Protein AF-X0S056-F1 (afdb_monomer_lite)

pLDDT: mean 90.95, std 8.99, range [48.34, 98.44]

Secondary structure (DSSP, 8-state):
-TGGGT--TT-EEEEEETTEEEEEEE-SSTTS-EEEEETTT--EEEEEETTEEEEEEEEEEEETTEEEEEEEEEEETTEEEEEEE------SPPPPGGGG-HHHHHHHHTT--

Sequence (113 aa):
MLNEVGINTGEVSLTRFEGTIAYLIGEKNEGSARLLVDKELFLPLLLKYGDYRFRFSNYIEFMEHAWYPFQIIYSYKGEIIEEYTVMDIKANLPVDVSLFDIPLIRTQFSKSD

Organism: NCBI:txid412755

Radius of gyration: 17.9 Å; chains: 1; bounding box: 50×27×35 Å

Foldseek 3Di:
DQVVLVFAQVDWDWDADPNAIWIWTRPPDPQAWTWTAGPPLRHTQWTHGHQKIKGFADWDDPDVSDIDGQWIFIGGNRHTDDIHGHDDDDPPDDDDPVVVVPVVVVVVVVPDD

Structure (mmCIF, N/CA/C/O backbone):
data_AF-X0S056-F1
#
_entry.id   AF-X0S056-F1
#
loop_
_atom_site.group_PDB
_atom_site.id
_atom_site.type_symbol
_atom_site.label_atom_id
_atom_site.label_alt_id
_atom_site.label_comp_id
_atom_site.label_asym_id
_atom_site.label_entity_id
_atom_site.label_seq_id
_atom_site.pdbx_PDB_ins_code
_atom_site.Cartn_x
_atom_site.Cartn_y
_atom_site.Cartn_z
_atom_site.occupancy
_atom_site.B_iso_or_equiv
_atom_site.auth_seq_id
_atom_site.auth_comp_id
_atom_site.auth_asym_id
_atom_site.auth_atom_id
_atom_site.pdbx_PDB_model_num
ATOM 1 N N . MET A 1 1 ? 4.419 -11.383 10.257 1.00 72.81 1 MET A N 1
ATOM 2 C CA . MET A 1 1 ? 4.488 -10.204 9.368 1.00 72.81 1 MET A CA 1
ATOM 3 C C . MET A 1 1 ? 3.457 -9.111 9.694 1.00 72.81 1 MET A C 1
ATOM 5 O O . MET A 1 1 ? 3.884 -8.057 10.127 1.00 72.81 1 MET A O 1
ATOM 9 N N . LEU A 1 2 ? 2.126 -9.301 9.580 1.00 83.44 2 LEU A N 1
ATOM 10 C CA . LEU A 1 2 ? 1.151 -8.239 9.960 1.00 83.44 2 LEU A CA 1
ATOM 11 C C . LEU A 1 2 ? 0.900 -8.131 11.477 1.00 83.44 2 LEU A C 1
ATOM 13 O O . LEU A 1 2 ? 0.863 -7.035 12.031 1.00 83.44 2 LEU A O 1
ATOM 17 N N . ASN A 1 3 ? 0.805 -9.267 12.172 1.00 84.00 3 ASN A N 1
ATOM 18 C CA . ASN A 1 3 ? 0.642 -9.281 13.632 1.00 84.00 3 ASN A CA 1
ATOM 19 C C . ASN A 1 3 ? 1.849 -8.646 14.361 1.00 84.00 3 ASN A C 1
ATOM 21 O O . ASN A 1 3 ? 1.687 -8.092 15.443 1.00 84.00 3 ASN A O 1
ATOM 25 N N . GLU A 1 4 ? 3.049 -8.691 13.764 1.00 86.88 4 GLU A N 1
ATOM 26 C CA . GLU A 1 4 ? 4.278 -8.085 14.316 1.00 86.88 4 GLU A CA 1
ATOM 27 C C . GLU A 1 4 ? 4.206 -6.557 14.379 1.00 86.88 4 GLU A C 1
ATOM 29 O O . GLU A 1 4 ? 4.793 -5.954 15.272 1.00 86.88 4 GLU A O 1
ATOM 34 N N . VAL A 1 5 ? 3.443 -5.933 13.477 1.00 85.62 5 VAL A N 1
ATOM 35 C CA . VAL A 1 5 ? 3.175 -4.485 13.492 1.00 85.62 5 VAL A CA 1
ATOM 36 C C . VAL A 1 5 ? 1.864 -4.141 14.215 1.00 85.62 5 VAL A C 1
ATOM 38 O O . VAL A 1 5 ? 1.367 -3.021 14.114 1.00 85.62 5 VAL A O 1
ATOM 41 N N . GLY A 1 6 ? 1.295 -5.096 14.960 1.00 88.44 6 GLY A N 1
ATOM 42 C CA . GLY A 1 6 ? 0.112 -4.900 15.803 1.00 88.44 6 GLY A CA 1
ATOM 43 C C . GLY A 1 6 ? -1.235 -5.002 15.084 1.00 88.44 6 GLY A C 1
ATOM 44 O O . GLY A 1 6 ? -2.258 -4.671 15.680 1.00 88.44 6 GLY A O 1
ATOM 45 N N . ILE A 1 7 ? -1.267 -5.452 13.826 1.00 91.75 7 ILE A N 1
ATOM 46 C CA . ILE A 1 7 ? -2.517 -5.626 13.073 1.00 91.75 7 ILE A CA 1
ATOM 47 C C . ILE A 1 7 ? -3.124 -6.984 13.419 1.00 91.75 7 ILE A C 1
ATOM 49 O O . ILE A 1 7 ? -2.565 -8.017 13.062 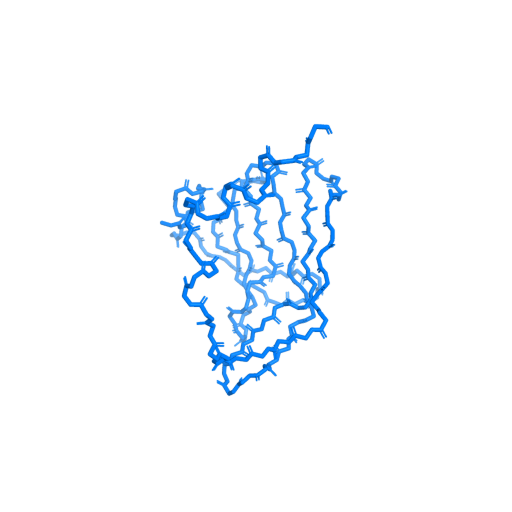1.00 91.75 7 ILE A O 1
ATOM 53 N N . ASN A 1 8 ? -4.280 -6.988 14.087 1.00 90.19 8 ASN A N 1
ATOM 54 C CA . ASN A 1 8 ? -5.014 -8.215 14.394 1.00 90.19 8 ASN A CA 1
ATOM 55 C C . ASN A 1 8 ? -5.745 -8.744 13.150 1.00 90.19 8 ASN A C 1
ATOM 57 O O . ASN A 1 8 ? -6.822 -8.277 12.79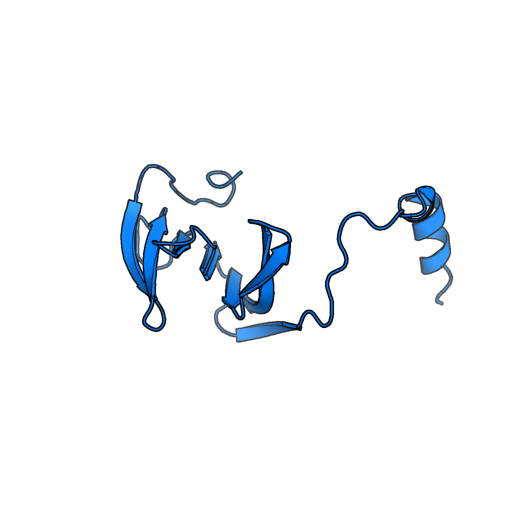8 1.00 90.19 8 ASN A O 1
ATOM 61 N N . THR A 1 9 ? -5.179 -9.761 12.510 1.00 90.56 9 THR A N 1
ATOM 62 C CA . THR A 1 9 ? -5.749 -10.375 11.296 1.00 90.56 9 THR A CA 1
ATOM 63 C C . THR A 1 9 ? -7.048 -11.162 11.519 1.00 90.56 9 THR A C 1
ATOM 65 O O . THR A 1 9 ? -7.720 -11.492 10.545 1.00 90.56 9 THR A O 1
ATOM 68 N N . GLY A 1 10 ? -7.430 -11.445 12.770 1.00 90.00 10 GLY A N 1
ATOM 69 C CA . GLY A 1 10 ? -8.719 -12.064 13.101 1.00 90.00 10 GLY A CA 1
ATOM 70 C C . GLY A 1 10 ? -9.895 -11.081 13.131 1.00 90.00 10 GLY A C 1
ATOM 71 O O . GLY A 1 10 ? -11.046 -11.511 13.164 1.00 90.00 10 GLY A O 1
ATOM 72 N N . GLU A 1 11 ? -9.624 -9.775 13.121 1.00 89.56 11 GLU A N 1
ATOM 73 C CA . GLU A 1 11 ? -10.639 -8.724 13.085 1.00 89.56 11 GLU A CA 1
ATOM 74 C C . GLU A 1 11 ? -10.716 -8.154 11.669 1.00 89.56 11 GLU A C 1
ATOM 76 O O . GLU A 1 11 ? -9.778 -7.521 11.184 1.00 89.56 11 GLU A O 1
ATOM 81 N N . VAL A 1 12 ? -11.828 -8.420 10.984 1.00 93.75 12 VAL A N 1
ATOM 82 C CA . VAL A 1 12 ? -12.059 -7.960 9.612 1.00 93.75 12 VAL A CA 1
ATOM 83 C C . VAL A 1 12 ? -13.468 -7.402 9.496 1.00 93.75 12 VAL A C 1
ATOM 85 O O . VAL A 1 12 ? -14.437 -8.025 9.929 1.00 93.75 12 VAL A O 1
ATOM 88 N N . SER A 1 13 ? -13.592 -6.229 8.887 1.00 94.94 13 SER A N 1
ATOM 89 C CA . SE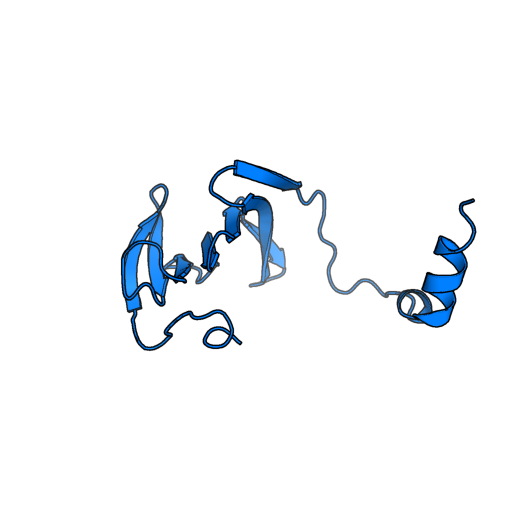R A 1 13 ? -14.877 -5.596 8.590 1.00 94.94 13 SER A CA 1
ATOM 90 C C . SER A 1 13 ? -14.845 -4.900 7.229 1.00 94.94 13 SER A C 1
ATOM 92 O O . SER A 1 13 ? -13.804 -4.825 6.577 1.00 94.94 13 SER A O 1
ATOM 94 N N . LEU A 1 14 ? -15.999 -4.414 6.769 1.00 96.88 14 LEU A N 1
ATOM 95 C CA . LEU A 1 14 ? -16.086 -3.573 5.578 1.00 96.88 14 LEU A CA 1
ATOM 96 C C . LEU A 1 14 ? -16.138 -2.103 5.977 1.00 96.88 14 LEU A C 1
ATOM 98 O O . LEU A 1 14 ? -16.831 -1.724 6.919 1.00 96.88 14 LEU A O 1
ATOM 102 N N . THR A 1 15 ? -15.448 -1.272 5.207 1.00 96.19 15 THR A N 1
ATOM 103 C CA . THR A 1 15 ? -15.460 0.181 5.357 1.00 96.19 15 THR A CA 1
ATOM 104 C C . THR A 1 15 ? -15.481 0.866 3.993 1.00 96.19 15 THR A C 1
ATOM 106 O O . THR A 1 15 ? -15.422 0.218 2.943 1.00 96.19 15 THR A O 1
ATOM 109 N N . ARG A 1 16 ? -15.575 2.195 4.004 1.00 96.75 16 ARG A N 1
ATOM 110 C CA . ARG A 1 16 ? -15.397 3.028 2.818 1.00 96.75 16 ARG A CA 1
ATOM 111 C C . ARG A 1 16 ? -14.235 3.986 3.046 1.00 96.75 16 ARG A C 1
ATOM 113 O O . ARG A 1 16 ? -14.222 4.724 4.027 1.00 96.75 16 ARG A O 1
ATOM 120 N N . PHE A 1 17 ? -13.283 3.993 2.123 1.00 95.75 17 PHE A N 1
ATOM 121 C CA . PHE A 1 17 ? -12.118 4.869 2.153 1.00 95.75 17 PHE A CA 1
ATOM 122 C C . PHE A 1 17 ? -12.017 5.603 0.822 1.00 95.75 17 PHE A C 1
ATOM 124 O O . PHE A 1 17 ? -11.931 4.968 -0.222 1.00 95.75 17 PHE A O 1
ATOM 131 N N . GLU A 1 18 ? -12.103 6.936 0.862 1.00 94.12 18 GLU A N 1
ATOM 132 C CA . GLU A 1 18 ? -11.986 7.806 -0.323 1.00 94.12 18 GLU A CA 1
ATOM 133 C C . GLU A 1 18 ? -12.914 7.404 -1.486 1.00 94.12 18 GLU A C 1
ATOM 135 O O . GLU A 1 18 ? -12.575 7.509 -2.657 1.00 94.12 18 GLU A O 1
ATOM 140 N N . GLY A 1 19 ? -14.120 6.937 -1.150 1.00 94.50 19 GLY A N 1
ATOM 141 C CA . GLY A 1 19 ? -15.116 6.495 -2.128 1.00 94.50 19 GLY A CA 1
ATOM 142 C C . GLY A 1 19 ? -15.042 5.008 -2.490 1.00 94.50 19 GLY A C 1
ATOM 143 O O . GLY A 1 19 ? -16.035 4.485 -2.990 1.00 94.50 19 GLY A O 1
ATOM 144 N N . THR A 1 20 ? -13.970 4.301 -2.138 1.00 96.19 20 THR A N 1
ATOM 145 C CA . THR A 1 20 ? -13.763 2.872 -2.425 1.00 96.19 20 THR A CA 1
ATOM 146 C C . THR A 1 20 ? -14.251 1.985 -1.280 1.00 96.19 20 THR A C 1
ATOM 148 O O . THR A 1 20 ? -14.060 2.314 -0.108 1.00 96.19 20 THR A O 1
ATOM 151 N N . ILE A 1 21 ? -14.900 0.859 -1.599 1.00 98.00 21 ILE A N 1
ATOM 152 C CA . ILE A 1 21 ? -15.261 -0.161 -0.601 1.00 98.00 21 ILE A CA 1
ATOM 153 C C . ILE A 1 21 ? -14.017 -0.996 -0.301 1.00 98.00 21 ILE A C 1
ATOM 155 O O . ILE A 1 21 ? -13.405 -1.542 -1.215 1.00 98.00 21 ILE A O 1
ATOM 159 N N . ALA A 1 22 ? -13.669 -1.114 0.975 1.00 98.25 22 ALA A N 1
ATOM 160 C CA . ALA A 1 22 ? -12.446 -1.772 1.405 1.00 98.25 22 ALA A CA 1
ATOM 161 C C . ALA A 1 22 ? -12.698 -2.744 2.560 1.00 98.25 22 ALA A C 1
ATOM 163 O O . ALA A 1 22 ? -13.564 -2.511 3.408 1.00 98.25 22 ALA A O 1
ATOM 164 N N . TYR A 1 23 ? -11.895 -3.802 2.619 1.00 97.56 23 TYR A N 1
ATOM 165 C CA . TYR A 1 23 ? -11.689 -4.564 3.840 1.00 97.56 23 TYR A CA 1
ATOM 166 C C . TYR A 1 23 ? -10.847 -3.733 4.806 1.00 97.56 23 TYR A C 1
ATOM 168 O O . TYR A 1 23 ? -9.758 -3.279 4.458 1.00 97.56 23 TYR A O 1
ATOM 176 N N . LEU A 1 24 ? -11.351 -3.552 6.021 1.00 96.38 24 LEU A N 1
ATOM 177 C CA . LEU A 1 24 ? -10.593 -3.084 7.170 1.00 96.38 24 LEU A CA 1
ATOM 178 C C . LEU A 1 24 ? -10.109 -4.313 7.934 1.00 96.38 24 LEU A C 1
ATOM 180 O O . LEU A 1 24 ? -10.925 -5.055 8.475 1.00 96.38 24 LEU A O 1
ATOM 184 N N . ILE A 1 25 ? -8.796 -4.527 7.949 1.00 95.94 25 ILE A N 1
ATOM 185 C CA . ILE A 1 25 ? -8.138 -5.634 8.646 1.00 95.94 25 ILE A CA 1
ATOM 186 C C . ILE A 1 25 ? -7.407 -5.062 9.864 1.00 95.94 25 ILE A C 1
ATOM 188 O O . ILE A 1 25 ? -6.564 -4.167 9.725 1.00 95.94 25 ILE A O 1
ATOM 192 N N . GLY A 1 26 ? -7.712 -5.587 11.048 1.00 93.62 26 GLY A N 1
ATOM 193 C CA . GLY A 1 26 ? -7.290 -5.042 12.334 1.00 93.62 26 GLY A CA 1
ATOM 194 C C . GLY A 1 26 ? -8.261 -3.988 12.866 1.00 93.62 26 GLY A C 1
ATOM 195 O O . GLY A 1 26 ? -9.470 -4.122 12.730 1.00 93.62 26 GLY A O 1
ATOM 196 N N . GLU A 1 27 ? -7.707 -2.936 13.472 1.00 84.50 27 GLU A N 1
ATOM 197 C CA . GLU A 1 27 ? -8.445 -1.873 14.165 1.00 84.50 27 GLU A CA 1
ATOM 198 C C . GLU A 1 27 ? -9.397 -2.333 15.282 1.00 84.50 27 GLU A C 1
ATOM 200 O O . GLU A 1 27 ? -10.614 -2.181 15.205 1.00 84.50 27 GLU A O 1
ATOM 205 N N . LYS A 1 28 ? -8.830 -2.810 16.392 1.00 72.19 28 LYS A N 1
ATOM 206 C CA . LYS A 1 28 ? -9.620 -3.161 17.581 1.00 72.19 28 LYS A CA 1
ATOM 207 C C . LYS A 1 28 ? -10.240 -1.945 18.276 1.00 72.19 28 LYS A C 1
ATOM 209 O O . LYS A 1 28 ? -11.322 -2.027 18.845 1.00 72.19 28 LYS A O 1
ATOM 214 N N . ASN A 1 29 ? -9.510 -0.828 18.260 1.00 78.94 29 ASN A N 1
ATOM 215 C CA . ASN A 1 29 ? -9.882 0.456 18.855 1.00 78.94 29 ASN A CA 1
ATOM 216 C C . ASN A 1 29 ? -9.536 1.592 17.886 1.00 78.94 29 ASN A C 1
ATOM 218 O O . ASN A 1 29 ? -8.593 1.460 17.097 1.00 78.94 29 ASN A O 1
ATOM 222 N N . GLU A 1 30 ? -10.226 2.727 17.996 1.00 75.81 30 GLU A N 1
ATOM 223 C CA . GLU A 1 30 ? -9.936 3.907 17.179 1.00 75.81 30 GLU A CA 1
ATOM 224 C C . GLU A 1 30 ? -8.447 4.281 17.262 1.00 75.81 30 GLU A C 1
ATOM 226 O O . GLU A 1 30 ? -7.861 4.407 18.338 1.00 75.81 30 GLU A O 1
ATOM 231 N N . GLY A 1 31 ? -7.811 4.401 16.097 1.00 75.31 31 GLY A N 1
ATOM 232 C CA . GLY A 1 31 ? -6.404 4.784 15.995 1.00 75.31 31 GLY A CA 1
ATOM 233 C C . GLY A 1 31 ? -5.389 3.644 16.109 1.00 75.31 31 GLY A C 1
ATOM 234 O O . GLY A 1 31 ? -4.205 3.901 15.888 1.00 75.31 31 GLY A O 1
ATOM 235 N N . SER A 1 32 ? -5.822 2.409 16.376 1.00 86.31 32 SER A N 1
ATOM 236 C CA . SER A 1 32 ? -4.940 1.234 16.387 1.00 86.31 32 SER A CA 1
ATOM 237 C C . SER A 1 32 ? -4.447 0.833 14.988 1.00 86.31 32 SER A C 1
ATOM 239 O O . SER A 1 32 ? -4.871 1.382 13.965 1.00 86.31 32 SER A O 1
ATOM 241 N N . ALA A 1 33 ? -3.481 -0.091 14.950 1.00 94.44 33 ALA A N 1
ATOM 242 C CA . ALA A 1 33 ? -2.874 -0.535 13.706 1.00 94.44 33 ALA A CA 1
ATOM 243 C C . ALA A 1 33 ? -3.899 -1.238 12.805 1.00 94.44 33 ALA A C 1
ATOM 245 O O . ALA A 1 33 ? -4.705 -2.055 13.265 1.00 94.44 33 ALA A O 1
ATOM 246 N N . ARG A 1 34 ? -3.860 -0.911 11.514 1.00 95.88 34 ARG A N 1
ATOM 247 C CA . ARG A 1 34 ? -4.824 -1.393 10.528 1.00 95.88 34 ARG A CA 1
ATOM 248 C C . ARG A 1 34 ? -4.275 -1.370 9.114 1.00 95.88 34 ARG A C 1
ATOM 250 O O . ARG A 1 34 ? -3.438 -0.531 8.768 1.00 95.88 34 ARG A O 1
ATOM 257 N N . LEU A 1 35 ? -4.825 -2.251 8.293 1.00 97.12 35 LEU A N 1
ATOM 258 C CA . LEU A 1 35 ? -4.621 -2.293 6.855 1.00 97.12 35 LEU A CA 1
ATOM 259 C C . LEU A 1 35 ? -5.982 -2.175 6.167 1.00 97.12 35 LEU A C 1
ATOM 261 O O . LEU A 1 35 ? -6.895 -2.944 6.462 1.00 97.12 35 LEU A O 1
ATOM 265 N N . LEU A 1 36 ? -6.109 -1.214 5.257 1.00 97.50 36 LEU A N 1
ATOM 266 C CA . LEU A 1 36 ? -7.229 -1.147 4.329 1.00 97.50 36 LEU A CA 1
ATOM 267 C C . LEU A 1 36 ? -6.820 -1.784 3.013 1.00 97.50 36 LEU A C 1
ATOM 269 O O . LEU A 1 36 ? -5.762 -1.455 2.475 1.00 97.50 36 LEU A O 1
ATOM 273 N N . VAL A 1 37 ? -7.678 -2.650 2.493 1.00 97.88 37 VAL A N 1
ATOM 274 C CA . VAL A 1 37 ? -7.471 -3.357 1.231 1.00 97.88 37 VAL A CA 1
ATOM 275 C C . VAL A 1 37 ? -8.706 -3.172 0.362 1.00 97.88 37 VAL A C 1
ATOM 277 O O . VAL A 1 37 ? -9.818 -3.390 0.836 1.00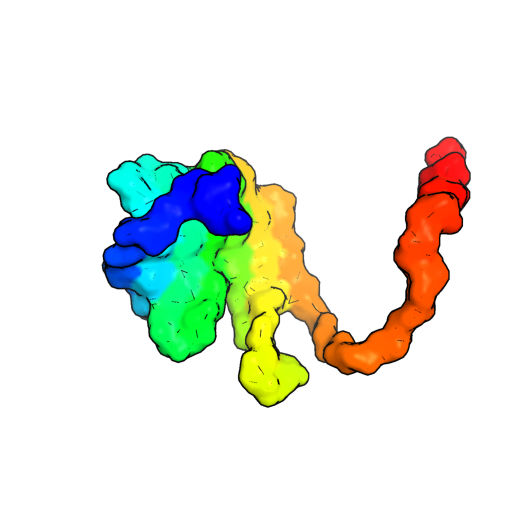 97.88 37 VAL A O 1
ATOM 280 N N . ASP A 1 38 ? -8.528 -2.771 -0.892 1.00 97.81 38 ASP A N 1
ATOM 281 C CA . ASP A 1 38 ? -9.602 -2.710 -1.883 1.00 97.81 38 ASP A CA 1
ATOM 282 C C . ASP A 1 38 ? -10.357 -4.047 -1.947 1.00 97.81 38 ASP A C 1
ATOM 284 O O . ASP A 1 38 ? -9.745 -5.117 -1.963 1.00 97.81 38 ASP A O 1
ATOM 288 N N . LYS A 1 39 ? -11.693 -3.998 -1.946 1.00 97.62 39 LYS A N 1
ATOM 289 C CA . LYS A 1 39 ? -12.516 -5.211 -1.884 1.00 97.62 39 LYS A CA 1
ATOM 290 C C . LYS A 1 39 ? -12.469 -6.047 -3.170 1.00 97.62 39 LYS A C 1
ATOM 292 O O . LYS A 1 39 ? -12.665 -7.259 -3.094 1.00 97.62 39 LYS A O 1
ATOM 297 N N . GLU A 1 40 ? -12.275 -5.415 -4.321 1.00 95.38 40 GLU A N 1
ATOM 298 C CA . GLU A 1 40 ? -12.407 -6.047 -5.636 1.00 95.38 40 GLU A CA 1
ATOM 299 C C . GLU A 1 40 ? -11.056 -6.558 -6.153 1.00 95.38 40 GLU A C 1
ATOM 301 O O . GLU A 1 40 ? -10.958 -7.691 -6.618 1.00 95.38 40 GLU A O 1
ATOM 306 N N . LEU A 1 41 ? -10.004 -5.744 -6.033 1.00 94.56 41 LEU A N 1
ATOM 307 C CA . LEU A 1 41 ? -8.660 -6.037 -6.542 1.00 94.56 41 LEU A CA 1
ATOM 308 C C . LEU A 1 41 ? -7.684 -6.504 -5.457 1.00 94.56 41 LEU A C 1
ATOM 310 O O . LEU A 1 41 ? -6.556 -6.877 -5.769 1.00 94.56 41 LEU A O 1
ATOM 314 N N . PHE A 1 42 ? -8.090 -6.477 -4.185 1.00 95.44 42 PHE A N 1
ATOM 315 C CA . PHE A 1 42 ? -7.247 -6.848 -3.045 1.00 95.44 42 PHE A CA 1
ATOM 316 C C . PHE A 1 42 ? -5.943 -6.029 -2.934 1.00 95.44 42 PHE A C 1
ATOM 318 O O . PHE A 1 42 ? -4.941 -6.495 -2.388 1.00 95.44 42 PHE A O 1
ATOM 325 N N . LEU A 1 43 ? -5.954 -4.784 -3.424 1.00 96.94 43 LEU A N 1
ATOM 326 C CA . LEU A 1 43 ? -4.807 -3.873 -3.388 1.00 96.94 43 LEU A CA 1
ATOM 327 C C . LEU A 1 43 ? -4.784 -3.082 -2.074 1.00 96.94 43 LEU A C 1
ATOM 329 O O . LEU A 1 43 ? -5.835 -2.609 -1.635 1.00 96.94 43 LEU A O 1
ATOM 333 N N . PRO A 1 44 ? -3.623 -2.903 -1.422 1.00 97.12 44 PRO A N 1
ATOM 334 C CA . PRO A 1 44 ? -3.559 -2.109 -0.204 1.00 97.12 44 PRO A CA 1
ATOM 335 C C . PRO A 1 44 ? -3.889 -0.643 -0.510 1.00 97.12 44 PRO A C 1
ATOM 337 O O . PRO A 1 44 ? -3.411 -0.075 -1.474 1.00 97.12 44 PRO A O 1
ATOM 340 N N . LEU A 1 45 ? -4.706 -0.003 0.317 1.00 98.25 45 LEU A N 1
ATOM 341 C CA . LEU A 1 45 ? -5.072 1.413 0.158 1.00 98.25 45 LEU A CA 1
ATOM 342 C C . LEU A 1 45 ? -4.433 2.272 1.248 1.00 98.25 45 LEU A C 1
ATOM 344 O O . LEU A 1 45 ? -4.023 3.412 1.026 1.00 98.25 45 LEU A O 1
ATOM 348 N N . LEU A 1 46 ? -4.337 1.708 2.452 1.00 97.38 46 LEU A N 1
ATOM 349 C CA . LEU A 1 46 ? -3.826 2.394 3.626 1.00 97.38 46 LEU A CA 1
ATOM 350 C C . LEU A 1 46 ? -3.203 1.394 4.591 1.00 97.38 46 LEU A C 1
ATOM 352 O O . LEU A 1 46 ? -3.877 0.468 5.030 1.00 97.38 46 LEU A O 1
ATOM 356 N N . LEU A 1 47 ? -1.975 1.654 5.018 1.00 96.62 47 LEU A N 1
ATOM 357 C CA . LEU A 1 47 ? -1.373 1.022 6.185 1.00 96.62 47 LEU A CA 1
ATOM 358 C C . LEU A 1 47 ? -1.199 2.077 7.279 1.00 96.62 47 LEU A C 1
ATOM 360 O O . LEU A 1 47 ? -0.636 3.143 7.036 1.00 96.62 47 LEU A O 1
ATOM 364 N N . LYS A 1 48 ? -1.673 1.788 8.490 1.00 95.00 48 LYS A N 1
ATOM 365 C CA . LYS A 1 48 ? -1.420 2.608 9.679 1.00 95.00 48 LYS A CA 1
ATOM 366 C C . LYS A 1 48 ? -0.932 1.713 10.809 1.00 95.00 48 LYS A C 1
ATOM 368 O O . LYS A 1 48 ? -1.562 0.699 11.088 1.00 95.00 48 LYS A O 1
ATOM 373 N N . TYR A 1 49 ? 0.143 2.103 11.482 1.00 92.38 49 TYR A N 1
ATOM 374 C CA . TYR A 1 49 ? 0.600 1.465 12.716 1.00 92.38 49 TYR A CA 1
ATOM 375 C C . TYR A 1 49 ? 1.320 2.498 13.586 1.00 92.38 49 TYR A C 1
ATOM 377 O O . TYR A 1 49 ? 2.182 3.238 13.113 1.00 92.38 49 TYR A O 1
ATOM 385 N N . GLY A 1 50 ? 0.933 2.585 14.860 1.00 89.88 50 GLY A N 1
ATOM 386 C 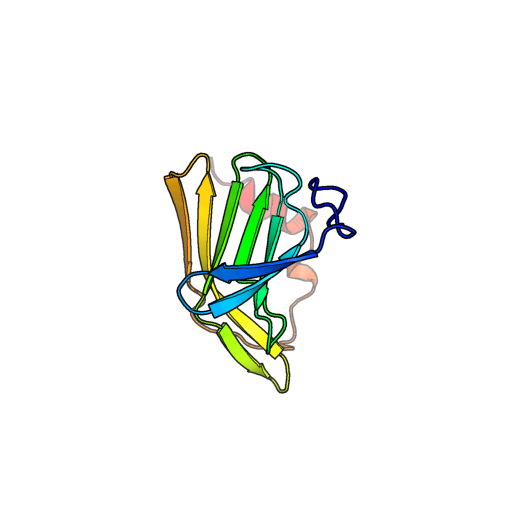CA . GLY A 1 50 ? 1.357 3.689 15.723 1.00 89.88 50 GLY A CA 1
ATOM 387 C C . GLY A 1 50 ? 1.068 5.051 15.078 1.00 89.88 50 GLY A C 1
ATOM 388 O O . GLY A 1 50 ? -0.036 5.294 14.583 1.00 89.88 50 GLY A O 1
ATOM 389 N N . ASP A 1 51 ? 2.088 5.906 15.042 1.00 93.00 51 ASP A N 1
ATOM 390 C CA . ASP A 1 51 ? 2.029 7.244 14.441 1.00 93.00 51 ASP A CA 1
ATOM 391 C C . ASP A 1 51 ? 2.304 7.259 12.927 1.00 93.00 51 ASP A C 1
ATOM 393 O O . ASP A 1 51 ? 2.207 8.316 12.299 1.00 93.00 51 ASP A O 1
ATOM 397 N N . TYR A 1 52 ? 2.658 6.113 12.343 1.00 94.44 52 TYR A N 1
ATOM 398 C CA . TYR A 1 52 ? 3.033 5.988 10.938 1.00 94.44 52 TYR A CA 1
ATOM 399 C C . TYR A 1 52 ? 1.814 5.688 10.068 1.00 94.44 52 TYR A C 1
ATOM 401 O O . TYR A 1 52 ? 0.954 4.870 10.419 1.00 94.44 52 TYR A O 1
ATOM 409 N N . ARG A 1 53 ? 1.760 6.326 8.898 1.00 96.25 53 ARG A N 1
ATOM 410 C CA . ARG A 1 53 ? 0.705 6.143 7.902 1.00 96.25 53 ARG A CA 1
ATOM 411 C C . ARG A 1 53 ? 1.303 6.091 6.499 1.00 96.25 53 ARG A C 1
ATOM 413 O O . ARG A 1 53 ? 2.057 6.979 6.127 1.00 96.25 53 ARG A O 1
ATOM 420 N N . PHE A 1 54 ? 0.895 5.100 5.715 1.00 97.62 54 PHE A N 1
ATOM 421 C CA . PHE A 1 54 ? 1.237 4.949 4.303 1.00 97.62 54 PHE A CA 1
ATOM 422 C C . PHE A 1 54 ? -0.053 4.855 3.499 1.00 97.62 54 PHE A C 1
ATOM 424 O O . PHE A 1 54 ? -0.844 3.934 3.709 1.00 97.62 54 PHE A O 1
ATOM 431 N N . ARG A 1 55 ? -0.297 5.823 2.618 1.00 98.19 55 ARG A N 1
ATOM 432 C CA . ARG A 1 55 ? -1.422 5.809 1.673 1.00 98.19 55 ARG A CA 1
ATOM 433 C C . ARG A 1 55 ? -0.895 5.415 0.304 1.00 98.19 55 ARG A C 1
ATOM 435 O O . ARG A 1 55 ? 0.081 6.004 -0.148 1.00 98.19 55 ARG A O 1
ATOM 442 N N . PHE A 1 56 ? -1.559 4.462 -0.332 1.00 98.38 56 PHE A N 1
ATOM 443 C CA . PHE A 1 56 ? -1.192 3.955 -1.648 1.00 98.38 56 PHE A CA 1
ATOM 444 C C . PHE A 1 56 ? -2.272 4.352 -2.653 1.00 98.38 56 PHE A C 1
ATOM 446 O O . PHE A 1 56 ? -3.461 4.133 -2.413 1.00 98.38 56 PHE A O 1
ATOM 453 N N . SER A 1 57 ? -1.872 4.957 -3.765 1.00 97.62 57 SER A N 1
ATOM 454 C CA . SER A 1 57 ? -2.791 5.421 -4.805 1.00 97.62 57 SER A CA 1
ATOM 455 C C . SER A 1 57 ? -2.177 5.296 -6.197 1.00 97.62 57 SER A C 1
ATOM 457 O O . SER A 1 57 ? -1.005 4.950 -6.358 1.00 97.62 57 SER A O 1
ATOM 459 N N . ASN A 1 58 ? -2.999 5.566 -7.216 1.00 96.31 58 ASN A N 1
ATOM 460 C CA . ASN A 1 58 ? -2.624 5.507 -8.631 1.00 96.31 58 ASN A CA 1
ATOM 461 C C . ASN A 1 58 ? -2.040 4.143 -9.009 1.00 96.31 58 ASN A C 1
ATOM 463 O O . ASN A 1 58 ? -0.930 4.037 -9.520 1.00 96.31 58 ASN A O 1
ATOM 467 N N . TYR A 1 59 ? -2.780 3.084 -8.697 1.00 96.50 59 TYR A N 1
ATOM 468 C CA . TYR A 1 59 ? -2.390 1.735 -9.069 1.00 96.50 59 TYR A CA 1
ATOM 469 C C . TYR A 1 59 ? -2.379 1.566 -10.588 1.00 96.50 59 TYR A C 1
ATOM 471 O O . TYR A 1 59 ? -3.351 1.909 -11.259 1.00 96.50 59 TYR A O 1
ATOM 479 N N . ILE A 1 60 ? -1.287 1.010 -11.107 1.00 95.38 60 ILE A N 1
ATOM 480 C CA . ILE A 1 60 ? -1.142 0.649 -12.518 1.00 95.38 60 ILE A CA 1
ATOM 481 C C . ILE A 1 60 ? -0.815 -0.838 -12.602 1.00 95.38 60 ILE A C 1
ATOM 483 O O . ILE A 1 60 ? 0.055 -1.336 -11.881 1.00 95.38 60 ILE A O 1
ATOM 487 N N . GLU A 1 61 ? -1.520 -1.536 -13.486 1.00 94.25 61 GLU A N 1
ATOM 488 C CA . GLU A 1 61 ? -1.171 -2.889 -13.901 1.00 94.25 61 GLU A CA 1
ATOM 489 C C . GLU A 1 61 ? -0.030 -2.809 -14.921 1.00 94.25 61 GLU A C 1
ATOM 491 O O . GLU A 1 61 ? -0.202 -2.261 -16.010 1.00 94.25 61 GLU A O 1
ATOM 496 N N . PHE A 1 62 ? 1.157 -3.292 -14.554 1.00 89.69 62 PHE A N 1
ATOM 497 C CA . PHE A 1 62 ? 2.364 -3.197 -15.394 1.00 89.69 62 PHE A CA 1
ATOM 498 C C . PHE A 1 62 ? 2.793 -4.553 -15.982 1.00 89.69 62 PHE A C 1
ATOM 500 O O . PHE A 1 62 ? 3.636 -4.606 -16.876 1.00 89.69 62 PHE A O 1
ATOM 507 N N . MET A 1 63 ? 2.198 -5.647 -15.504 1.00 89.56 63 MET A N 1
ATOM 508 C CA . MET A 1 63 ? 2.201 -6.977 -16.120 1.00 89.56 63 MET A CA 1
ATOM 509 C C . MET A 1 63 ? 0.852 -7.642 -15.851 1.00 89.56 63 MET A C 1
ATOM 511 O O . MET A 1 63 ? 0.122 -7.198 -14.969 1.00 89.56 63 MET A O 1
ATOM 515 N N . GLU A 1 64 ? 0.550 -8.731 -16.558 1.00 89.69 64 GLU A N 1
ATOM 516 C CA . GLU A 1 64 ? -0.654 -9.528 -16.313 1.00 89.69 64 GLU A CA 1
ATOM 517 C C . GLU A 1 64 ? -0.773 -9.897 -14.824 1.00 89.69 64 GLU A C 1
ATOM 519 O O . GLU A 1 64 ? 0.089 -10.583 -14.267 1.00 89.69 64 GLU A O 1
ATOM 524 N N . HIS A 1 65 ? -1.828 -9.391 -14.179 1.00 86.44 65 HIS A N 1
ATOM 525 C CA . HIS A 1 65 ? -2.142 -9.585 -12.763 1.00 86.44 65 HIS A CA 1
ATOM 526 C C . HIS A 1 65 ? -1.130 -8.995 -11.766 1.00 86.44 65 HIS A C 1
ATOM 528 O O . HIS A 1 65 ? -1.159 -9.342 -10.583 1.00 86.44 65 HIS A O 1
ATOM 534 N N . ALA A 1 66 ? -0.269 -8.071 -12.201 1.00 90.75 66 ALA A N 1
ATOM 535 C CA . ALA A 1 66 ? 0.694 -7.390 -11.340 1.00 90.75 66 ALA A CA 1
ATOM 536 C C . ALA A 1 66 ? 0.408 -5.887 -11.267 1.00 90.75 66 ALA A C 1
ATOM 538 O O . ALA A 1 66 ? 0.619 -5.139 -12.223 1.00 90.75 66 ALA A O 1
ATOM 539 N N . TRP A 1 67 ? -0.020 -5.447 -10.087 1.00 95.19 67 TRP A N 1
ATOM 540 C CA . TRP A 1 67 ? -0.379 -4.064 -9.796 1.00 95.19 67 TRP A CA 1
ATOM 541 C C . TRP A 1 67 ? 0.635 -3.424 -8.853 1.00 95.19 67 TRP A C 1
ATOM 543 O O . TRP A 1 67 ? 1.075 -4.051 -7.888 1.00 95.19 67 TRP A O 1
ATOM 553 N N . TYR A 1 68 ? 0.969 -2.157 -9.093 1.00 95.94 68 TYR A N 1
ATOM 554 C CA . TYR A 1 68 ? 1.850 -1.386 -8.214 1.00 95.94 68 TYR A CA 1
ATOM 555 C C . TYR A 1 68 ? 1.320 0.039 -8.009 1.00 95.94 68 TYR A C 1
ATOM 557 O O . TYR A 1 68 ? 0.820 0.628 -8.971 1.00 95.94 68 TYR A O 1
ATOM 565 N N . PRO A 1 69 ? 1.409 0.613 -6.7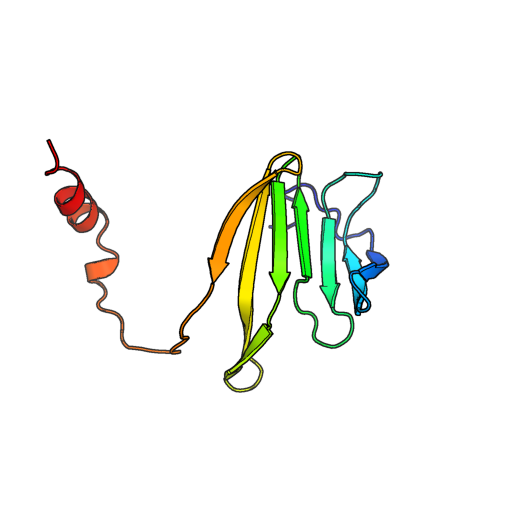93 1.00 97.38 69 PRO A N 1
ATOM 566 C CA . PRO A 1 69 ? 0.999 1.992 -6.560 1.00 97.38 69 PRO A CA 1
ATOM 567 C C . PRO A 1 69 ? 2.034 2.963 -7.126 1.00 97.38 69 PRO A C 1
ATOM 569 O O . PRO A 1 69 ? 3.204 2.919 -6.748 1.00 97.38 69 PRO A O 1
ATOM 572 N N . PHE A 1 70 ? 1.611 3.879 -7.996 1.00 97.69 70 PHE A N 1
ATOM 573 C CA . PHE A 1 70 ? 2.505 4.913 -8.523 1.00 97.69 70 PHE A CA 1
ATOM 574 C C . PHE A 1 70 ? 2.623 6.128 -7.609 1.00 97.69 70 PHE A C 1
ATOM 576 O O . PHE A 1 70 ? 3.468 6.986 -7.850 1.00 97.69 70 PHE A O 1
ATOM 583 N N . GLN A 1 71 ? 1.814 6.201 -6.554 1.00 98.12 71 GLN A N 1
ATOM 584 C CA . GLN A 1 71 ? 1.914 7.237 -5.541 1.00 98.12 71 GLN A CA 1
ATOM 585 C C . GLN A 1 71 ? 1.844 6.612 -4.147 1.00 98.12 71 GLN A C 1
ATOM 587 O O . GLN A 1 71 ? 0.921 5.853 -3.838 1.00 98.12 71 GLN A O 1
ATOM 592 N N . ILE A 1 72 ? 2.822 6.943 -3.304 1.00 98.44 72 ILE A N 1
ATOM 593 C CA . ILE A 1 72 ? 2.848 6.553 -1.894 1.00 98.44 72 ILE A CA 1
ATOM 594 C C . ILE A 1 72 ? 3.072 7.806 -1.058 1.00 98.44 72 ILE A C 1
ATOM 596 O O . ILE A 1 72 ? 4.100 8.465 -1.184 1.00 98.44 72 ILE A O 1
ATOM 600 N N . ILE A 1 73 ? 2.118 8.125 -0.188 1.00 98.44 73 ILE A N 1
ATOM 601 C CA . ILE A 1 73 ? 2.254 9.223 0.773 1.00 98.44 73 ILE A CA 1
ATOM 602 C C . ILE A 1 73 ? 2.584 8.621 2.128 1.00 98.44 73 ILE A C 1
ATOM 604 O O . ILE A 1 73 ? 1.792 7.848 2.679 1.00 98.44 73 ILE A O 1
ATOM 608 N N . TYR A 1 74 ? 3.738 9.002 2.663 1.00 97.94 74 TYR A N 1
ATOM 609 C CA . TYR A 1 74 ? 4.169 8.663 4.005 1.00 97.94 74 TYR A CA 1
ATOM 610 C C . TYR A 1 74 ? 3.915 9.842 4.949 1.00 97.94 74 TYR A C 1
ATOM 612 O O . TYR A 1 74 ? 4.336 10.975 4.706 1.00 97.94 74 TYR A O 1
ATOM 620 N N . SER A 1 75 ? 3.212 9.574 6.046 1.00 98.19 75 SER A N 1
ATOM 621 C CA . SER A 1 75 ? 2.922 10.560 7.082 1.00 98.19 75 SER A CA 1
ATOM 622 C C . SER A 1 75 ? 3.295 10.042 8.467 1.00 98.19 75 SER A C 1
ATOM 624 O O . SER A 1 75 ? 3.101 8.864 8.777 1.00 98.19 75 SER A O 1
ATOM 626 N N . TYR A 1 76 ? 3.764 10.947 9.322 1.00 96.69 76 TYR A N 1
ATOM 627 C CA . TYR A 1 76 ? 4.084 10.687 10.721 1.00 96.69 76 TYR A CA 1
ATOM 628 C C . TYR A 1 76 ? 3.360 11.701 11.602 1.00 96.69 76 TYR A C 1
ATOM 630 O O . TYR A 1 76 ? 3.442 12.903 11.367 1.00 96.69 76 TYR A O 1
ATOM 638 N N . LYS A 1 77 ? 2.610 11.219 12.600 1.00 95.19 77 LYS A N 1
ATOM 639 C CA . LYS A 1 77 ? 1.777 12.065 13.482 1.00 95.19 77 LYS A CA 1
ATOM 640 C C . LYS A 1 77 ? 0.809 12.988 12.724 1.00 95.19 77 LYS A C 1
ATOM 642 O O . LYS A 1 77 ? 0.472 14.067 13.194 1.00 95.19 77 LYS A O 1
ATOM 647 N N . GLY A 1 78 ? 0.336 12.534 11.563 1.00 92.31 78 GLY A N 1
ATOM 648 C CA . GLY A 1 78 ? -0.612 13.268 10.719 1.00 92.31 78 GLY A CA 1
ATOM 649 C C . GLY A 1 78 ? 0.028 14.221 9.709 1.00 92.31 78 GLY A C 1
ATOM 650 O O . GLY A 1 78 ? -0.650 14.598 8.758 1.00 92.31 78 GLY A O 1
ATOM 651 N N . GLU A 1 79 ? 1.316 14.529 9.849 1.00 97.38 79 GLU A N 1
ATOM 652 C CA . GLU A 1 79 ? 2.057 15.377 8.914 1.00 97.38 79 GLU A CA 1
ATOM 653 C C . GLU A 1 79 ? 2.628 14.540 7.770 1.00 97.38 79 GLU A C 1
ATOM 655 O O . GLU A 1 79 ? 3.185 13.464 8.001 1.00 97.38 79 GLU A O 1
ATOM 660 N N . ILE A 1 80 ? 2.498 15.022 6.532 1.00 97.94 80 ILE A N 1
ATOM 661 C CA . ILE A 1 80 ? 3.133 14.388 5.371 1.00 97.94 80 ILE A CA 1
ATOM 662 C C . ILE A 1 80 ? 4.637 14.635 5.463 1.00 97.94 80 ILE A C 1
ATOM 664 O O . ILE A 1 80 ? 5.079 15.780 5.490 1.00 97.94 80 ILE A O 1
ATOM 668 N N . ILE A 1 81 ? 5.406 13.550 5.513 1.00 98.31 81 ILE A N 1
ATOM 669 C CA . ILE A 1 81 ? 6.867 13.602 5.597 1.00 98.31 81 ILE A CA 1
ATOM 670 C C . ILE A 1 81 ? 7.461 13.437 4.205 1.00 98.31 81 ILE A C 1
ATOM 672 O O . ILE A 1 81 ? 8.337 14.203 3.815 1.00 98.31 81 ILE A O 1
ATOM 676 N N . GLU A 1 82 ? 6.958 12.463 3.445 1.00 97.88 82 GLU A N 1
ATOM 677 C CA . GLU A 1 82 ? 7.457 12.142 2.110 1.00 97.88 82 GLU A CA 1
ATOM 678 C C . GLU A 1 82 ? 6.310 11.769 1.174 1.00 97.88 82 GLU A C 1
ATOM 680 O O . GLU A 1 82 ? 5.318 11.146 1.566 1.00 97.88 82 GLU A O 1
ATOM 685 N N . GLU A 1 83 ? 6.492 12.118 -0.094 1.00 98.25 83 GLU A N 1
ATOM 686 C CA . GLU A 1 83 ? 5.666 11.660 -1.197 1.00 98.25 83 GLU A CA 1
ATOM 687 C C . GLU A 1 83 ? 6.566 10.984 -2.228 1.00 98.25 83 GLU A C 1
ATOM 689 O O . GLU A 1 83 ? 7.541 11.562 -2.709 1.00 98.25 83 GLU A O 1
ATOM 694 N N . TYR A 1 84 ? 6.233 9.741 -2.553 1.00 97.69 84 TYR A N 1
ATOM 695 C CA . TYR A 1 84 ? 6.933 8.944 -3.543 1.00 97.69 84 TYR A CA 1
ATOM 696 C C . TYR A 1 84 ? 6.072 8.840 -4.791 1.00 97.69 84 TYR A C 1
ATOM 698 O O . TYR A 1 84 ? 4.946 8.344 -4.725 1.00 97.69 84 TYR A O 1
ATOM 706 N N . THR A 1 85 ? 6.639 9.244 -5.925 1.00 97.88 85 THR A N 1
ATOM 707 C CA . THR A 1 85 ? 6.016 9.096 -7.240 1.00 97.88 85 THR A CA 1
ATOM 708 C C . THR A 1 85 ? 6.864 8.170 -8.091 1.00 97.88 85 THR A C 1
ATOM 710 O O . THR A 1 85 ? 8.040 8.436 -8.346 1.00 97.88 85 THR A O 1
ATOM 713 N N . VAL A 1 86 ? 6.266 7.070 -8.531 1.00 96.44 86 VAL A N 1
ATOM 714 C CA . VAL A 1 86 ? 6.903 6.146 -9.466 1.00 96.44 86 VAL A CA 1
ATOM 715 C C . VAL A 1 86 ? 6.788 6.723 -10.869 1.00 96.44 86 VAL A C 1
ATOM 717 O O . VAL A 1 86 ? 5.704 7.103 -11.304 1.00 96.44 86 VAL A O 1
ATOM 720 N N . MET A 1 87 ? 7.912 6.777 -11.578 1.00 95.88 87 MET A N 1
ATOM 721 C CA . MET A 1 87 ? 7.958 7.300 -12.946 1.00 95.88 87 MET A CA 1
ATOM 722 C C . MET A 1 87 ? 7.827 6.198 -13.996 1.00 95.88 87 MET A C 1
ATOM 724 O O . MET A 1 87 ? 7.221 6.414 -15.040 1.00 95.88 87 MET A O 1
ATOM 728 N N . ASP A 1 88 ? 8.409 5.029 -13.730 1.00 92.38 88 ASP A N 1
ATOM 729 C CA . ASP A 1 88 ? 8.419 3.887 -14.641 1.00 92.38 88 ASP A CA 1
ATOM 730 C C . ASP A 1 88 ? 8.674 2.594 -13.855 1.00 92.38 88 ASP A C 1
ATOM 732 O O . ASP A 1 88 ? 9.373 2.608 -12.837 1.00 92.38 88 ASP A O 1
ATOM 736 N N . ILE A 1 89 ? 8.128 1.478 -14.339 1.00 92.12 89 ILE A N 1
ATOM 737 C CA . ILE A 1 89 ? 8.370 0.140 -13.794 1.00 92.12 89 ILE A CA 1
ATOM 738 C C . ILE A 1 89 ? 8.740 -0.789 -14.939 1.00 92.12 89 ILE A C 1
ATOM 740 O O . ILE A 1 89 ? 7.981 -0.983 -15.885 1.00 92.12 89 ILE A O 1
ATOM 744 N N . LYS A 1 90 ? 9.899 -1.434 -14.804 1.00 90.38 90 LYS A N 1
ATOM 745 C CA . LYS A 1 90 ? 10.353 -2.485 -15.712 1.00 90.38 90 LYS A CA 1
ATOM 746 C C . LYS A 1 90 ? 10.557 -3.764 -14.924 1.00 90.38 90 LYS A C 1
ATOM 748 O O . LYS A 1 90 ? 11.373 -3.815 -14.007 1.00 90.38 90 LYS A O 1
ATOM 753 N N . ALA A 1 91 ? 9.809 -4.793 -15.289 1.00 88.50 91 ALA A N 1
ATOM 754 C CA . ALA A 1 91 ? 9.906 -6.088 -14.646 1.00 88.50 91 ALA A CA 1
ATOM 755 C C . ALA A 1 91 ? 11.032 -6.933 -15.242 1.00 88.50 91 ALA A C 1
ATOM 757 O O . ALA A 1 91 ? 11.317 -6.848 -16.436 1.00 88.50 91 ALA A O 1
ATOM 758 N N . ASN A 1 92 ? 11.620 -7.795 -14.411 1.00 86.62 92 ASN A N 1
ATOM 759 C CA . ASN A 1 92 ? 12.561 -8.838 -14.830 1.00 86.62 92 ASN A CA 1
ATOM 760 C C . ASN A 1 92 ? 13.757 -8.325 -15.651 1.00 86.62 92 ASN A C 1
ATOM 762 O O . ASN A 1 92 ? 14.293 -9.050 -16.491 1.00 86.62 92 ASN A O 1
ATOM 766 N N . LEU A 1 93 ? 14.188 -7.081 -15.415 1.00 89.31 93 LEU A N 1
ATOM 767 C CA . LEU A 1 93 ? 15.447 -6.605 -15.973 1.00 89.31 93 LEU A CA 1
ATOM 768 C C . LEU A 1 93 ? 16.599 -7.405 -15.356 1.00 89.31 93 LEU A C 1
ATOM 770 O O . LEU A 1 93 ? 16.599 -7.619 -14.142 1.00 89.31 93 LEU A O 1
ATOM 774 N N . PRO A 1 94 ? 17.592 -7.832 -16.151 1.00 91.06 94 PRO A N 1
ATOM 775 C CA . PRO A 1 94 ? 18.809 -8.390 -15.589 1.00 91.06 94 PRO A CA 1
ATOM 776 C C . PRO A 1 94 ? 19.477 -7.318 -14.723 1.00 91.06 94 PRO A C 1
ATOM 778 O O . PRO A 1 94 ? 19.807 -6.234 -15.203 1.00 91.06 94 PRO A O 1
ATOM 781 N N . VAL A 1 95 ? 19.644 -7.620 -13.438 1.00 88.31 95 VAL A N 1
ATOM 782 C CA . VAL A 1 95 ? 20.319 -6.744 -12.480 1.00 88.31 95 VAL A CA 1
ATOM 783 C C . VAL A 1 95 ? 21.718 -7.294 -12.242 1.00 88.31 95 VAL A C 1
ATOM 785 O O . VAL A 1 95 ? 21.884 -8.491 -12.006 1.00 88.31 95 VAL A O 1
ATOM 788 N N . ASP A 1 96 ? 22.724 -6.426 -12.312 1.00 89.69 96 ASP A N 1
ATOM 789 C CA . ASP A 1 96 ? 24.086 -6.791 -11.938 1.00 89.69 96 ASP A CA 1
ATOM 790 C C . ASP A 1 96 ? 24.130 -7.119 -10.438 1.00 89.69 96 ASP A C 1
ATOM 792 O O . ASP A 1 96 ? 23.807 -6.285 -9.591 1.00 89.69 96 ASP A O 1
ATOM 796 N N . VAL A 1 97 ? 24.525 -8.350 -10.106 1.00 88.19 97 VAL A N 1
ATOM 797 C CA . VAL A 1 97 ? 24.583 -8.844 -8.724 1.00 88.19 97 VAL A CA 1
ATOM 798 C C . VAL A 1 97 ? 25.565 -8.059 -7.855 1.00 88.19 97 VAL A C 1
ATOM 800 O O . VAL A 1 97 ? 25.399 -8.021 -6.636 1.00 88.19 97 VAL A O 1
ATOM 803 N N . SER A 1 98 ? 26.554 -7.396 -8.462 1.00 86.81 98 SER A N 1
ATOM 804 C CA . SER A 1 98 ? 27.503 -6.542 -7.745 1.00 86.81 98 SER A CA 1
ATOM 805 C C . SER A 1 98 ? 26.835 -5.323 -7.099 1.00 86.81 98 SER A C 1
ATOM 807 O O . SER A 1 98 ? 27.337 -4.812 -6.100 1.00 86.81 98 SER A O 1
ATOM 809 N N . LEU A 1 99 ? 25.653 -4.911 -7.579 1.00 85.88 99 LEU A N 1
ATOM 810 C CA . LEU A 1 99 ? 24.845 -3.854 -6.958 1.00 85.88 99 LEU A CA 1
ATOM 811 C C . LEU A 1 99 ? 24.356 -4.216 -5.551 1.00 85.88 99 LEU A C 1
ATOM 813 O O . LEU A 1 99 ? 23.903 -3.336 -4.824 1.00 85.88 99 LEU A O 1
ATOM 817 N N . PHE A 1 100 ? 24.446 -5.489 -5.162 1.00 88.56 100 PHE A N 1
ATOM 818 C CA . PHE A 1 100 ? 24.085 -5.978 -3.834 1.00 88.56 100 PHE A CA 1
ATOM 819 C C . PHE A 1 100 ? 25.312 -6.332 -2.973 1.00 88.56 100 PHE A C 1
ATOM 821 O O . PHE A 1 100 ? 25.155 -6.847 -1.864 1.00 88.56 100 PHE A O 1
ATOM 828 N N . ASP A 1 101 ? 26.534 -6.055 -3.445 1.00 90.38 101 ASP A N 1
ATOM 829 C CA . ASP A 1 101 ? 27.766 -6.245 -2.672 1.00 90.38 101 ASP A CA 1
ATOM 830 C C . ASP A 1 101 ? 27.871 -5.166 -1.580 1.00 90.38 101 ASP A C 1
ATOM 832 O O . ASP A 1 101 ? 28.314 -4.039 -1.802 1.00 90.38 101 ASP A O 1
ATOM 836 N N . ILE A 1 102 ? 27.423 -5.513 -0.371 1.00 86.75 102 ILE A N 1
ATOM 837 C CA . ILE A 1 102 ? 27.383 -4.601 0.779 1.00 86.75 102 ILE A CA 1
ATOM 838 C C . ILE A 1 102 ? 28.762 -3.990 1.105 1.00 86.75 102 ILE A C 1
ATOM 840 O O . ILE A 1 102 ? 28.817 -2.775 1.326 1.00 86.75 102 ILE A O 1
ATOM 844 N N . PRO A 1 103 ? 29.871 -4.757 1.160 1.00 87.12 103 PRO A N 1
ATOM 845 C CA . PRO A 1 103 ? 31.212 -4.182 1.241 1.00 87.12 103 PRO A CA 1
ATOM 846 C C . PRO A 1 103 ? 31.496 -3.124 0.168 1.00 87.12 103 PRO A C 1
ATOM 848 O O . PRO A 1 103 ? 31.910 -2.015 0.517 1.00 87.12 103 PRO A O 1
ATOM 851 N N . LEU A 1 104 ? 31.238 -3.425 -1.109 1.00 82.44 104 LEU A N 1
ATOM 852 C CA . LEU A 1 104 ? 31.480 -2.496 -2.217 1.00 82.44 104 LEU A CA 1
ATOM 853 C C . LEU A 1 104 ? 30.649 -1.215 -2.071 1.00 82.44 104 LEU A C 1
ATOM 855 O O . LEU A 1 104 ? 31.208 -0.117 -2.112 1.00 82.44 104 LEU A O 1
ATOM 859 N N . ILE A 1 105 ? 29.344 -1.350 -1.817 1.00 85.19 105 ILE A N 1
ATOM 860 C CA . ILE A 1 105 ? 28.418 -0.229 -1.599 1.00 85.19 105 ILE A CA 1
ATOM 861 C C . ILE A 1 105 ? 28.948 0.683 -0.491 1.00 85.19 105 ILE A C 1
ATOM 863 O O . ILE A 1 105 ? 29.062 1.891 -0.680 1.00 85.19 105 ILE A O 1
ATOM 867 N N . ARG A 1 106 ? 29.353 0.120 0.655 1.00 85.50 106 ARG A N 1
ATOM 868 C CA . ARG A 1 106 ? 29.875 0.911 1.780 1.00 85.50 106 ARG A CA 1
ATOM 869 C C . ARG A 1 106 ? 31.087 1.746 1.378 1.00 85.50 106 ARG A C 1
ATOM 871 O O . ARG A 1 106 ? 31.133 2.922 1.714 1.00 85.50 106 ARG A O 1
ATOM 878 N N . THR A 1 107 ? 32.031 1.189 0.617 1.00 84.75 107 THR A N 1
ATOM 879 C CA . THR A 1 107 ? 33.233 1.937 0.202 1.00 84.75 107 THR A CA 1
ATOM 880 C C . THR A 1 107 ? 32.948 3.127 -0.719 1.00 84.75 107 THR A C 1
ATOM 882 O O . THR A 1 107 ? 33.742 4.068 -0.742 1.00 84.75 107 THR A O 1
ATOM 885 N N . GLN A 1 108 ? 31.827 3.116 -1.448 1.00 79.25 108 GLN A N 1
ATOM 886 C CA . GLN A 1 108 ? 31.411 4.224 -2.315 1.00 79.25 108 GLN A CA 1
ATOM 887 C C . GLN A 1 108 ? 30.838 5.409 -1.525 1.00 79.25 108 GLN A C 1
ATOM 889 O O . GLN A 1 108 ? 31.030 6.550 -1.933 1.00 79.25 108 GLN A O 1
ATOM 894 N N . PHE A 1 109 ? 30.200 5.158 -0.377 1.00 74.50 109 PHE A N 1
ATOM 895 C CA . PHE A 1 109 ? 29.603 6.202 0.468 1.00 74.50 109 PHE A CA 1
ATOM 896 C C . PHE A 1 109 ? 30.512 6.679 1.613 1.00 74.50 109 PHE A C 1
ATOM 898 O O . PHE A 1 109 ? 30.254 7.723 2.198 1.00 74.50 109 PHE A O 1
ATOM 905 N N . SER A 1 110 ? 31.608 5.972 1.908 1.00 66.75 110 SER A N 1
ATOM 906 C CA . SER A 1 110 ? 32.604 6.389 2.912 1.00 66.75 110 SER A CA 1
ATOM 907 C C . SER A 1 110 ? 33.598 7.460 2.430 1.00 66.75 110 SER A C 1
ATOM 909 O O . SER A 1 110 ? 34.521 7.786 3.167 1.00 66.75 110 SER A O 1
ATOM 911 N N . LYS A 1 111 ? 33.487 7.956 1.188 1.00 58.22 111 LYS A N 1
ATOM 912 C CA . LYS A 1 111 ? 34.445 8.906 0.578 1.00 58.22 111 LYS A CA 1
ATOM 913 C C . LYS A 1 111 ? 33.934 10.349 0.472 1.00 58.22 111 LYS A C 1
ATOM 915 O O . LYS A 1 111 ? 34.469 11.125 -0.315 1.00 58.22 111 LYS A O 1
ATOM 920 N N . SER A 1 112 ? 32.911 10.710 1.233 1.00 54.78 112 SER A N 1
ATOM 921 C CA . SER A 1 112 ? 32.400 12.081 1.282 1.00 54.78 112 SER A CA 1
ATOM 922 C C . SER A 1 112 ? 32.725 12.702 2.640 1.00 54.78 112 SER A C 1
ATOM 924 O O . SER A 1 112 ? 31.894 12.649 3.542 1.00 54.78 112 SER A O 1
ATOM 926 N N . ASP A 1 113 ? 33.941 13.246 2.748 1.00 48.34 113 ASP A N 1
ATOM 927 C CA . ASP A 1 113 ? 34.360 14.230 3.761 1.00 48.34 113 ASP A CA 1
ATOM 928 C C . ASP A 1 113 ? 34.451 15.618 3.106 1.00 48.34 113 ASP A C 1
ATOM 930 O O . ASP A 1 113 ? 34.984 15.695 1.970 1.00 48.34 113 ASP A O 1
#